Protein AF-A0A084JQ46-F1 (afdb_monomer)

Secondary structure (DSSP, 8-state):
------TT----EEEPPS-SBGGG--SSEEEEE-HHHHHH-BT-SSSS-EEEEEEE-SS-EEEEEEETTEEEEEEE-TTSPBPPP-

Sequence (86 aa):
MTQVNSDLSNTLMLRGYASGDANNYTQTGIYQIISSEGATMLNIGFKGPCVFLVYATSNYVAQEQIYFEGSLKRFRNNAGEWSAWK

Nearest PDB structures (foldseek):
  1mdc-assembly1_A  TM=7.953E-01  e=5.143E+00  Manduca sexta
  8rk3-assembly1_c  TM=7.900E-01  e=6.174E+00  Pseudomonas phage JBD30
  1pmp-assembly3_B  TM=7.458E-01  e=9.453E+00  Bos taurus

Organism: NCBI:txid29354

Structure (mmCIF, N/CA/C/O backbone):
data_AF-A0A084JQ46-F1
#
_entry.id   AF-A0A084JQ46-F1
#
loop_
_atom_site.group_PDB
_atom_site.id
_atom_site.type_symbol
_atom_site.label_atom_id
_atom_site.label_alt_id
_atom_site.label_comp_id
_atom_site.label_asym_id
_atom_site.label_entity_id
_atom_site.lab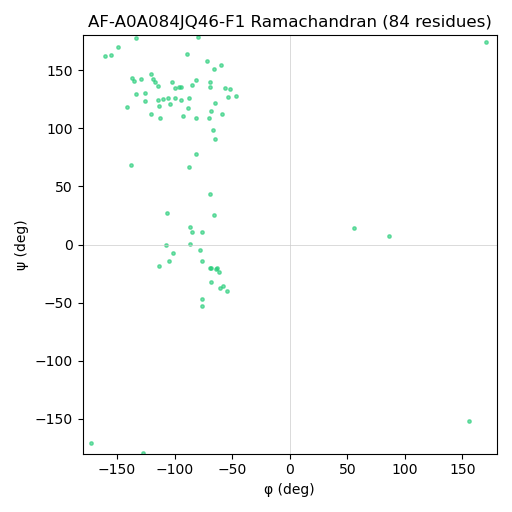el_seq_id
_atom_site.pdbx_PDB_ins_code
_atom_site.Cartn_x
_atom_site.Cartn_y
_atom_site.Cartn_z
_atom_site.occupancy
_atom_site.B_iso_or_equiv
_atom_site.auth_seq_id
_atom_site.auth_comp_id
_atom_site.auth_asym_id
_atom_site.auth_atom_id
_atom_site.pdbx_PDB_model_num
ATOM 1 N N . MET A 1 1 ? -30.301 -30.422 -13.601 1.00 46.34 1 MET A N 1
ATOM 2 C CA . MET A 1 1 ? -30.058 -28.997 -13.297 1.00 46.34 1 MET A CA 1
ATOM 3 C C . MET A 1 1 ? -28.751 -28.942 -12.530 1.00 46.34 1 MET A C 1
ATOM 5 O O . MET A 1 1 ? -28.702 -29.444 -11.417 1.00 46.34 1 MET A O 1
ATOM 9 N N . THR A 1 2 ? -27.674 -28.496 -13.169 1.00 45.81 2 THR A N 1
ATOM 10 C CA . THR A 1 2 ? -26.330 -28.506 -12.577 1.00 45.81 2 THR A CA 1
ATOM 11 C C . THR A 1 2 ? -26.145 -27.207 -11.807 1.00 45.81 2 THR A C 1
ATOM 13 O O . THR A 1 2 ? -26.242 -26.130 -12.389 1.00 45.81 2 THR A O 1
ATOM 16 N N . GLN A 1 3 ? -25.945 -27.306 -10.497 1.00 45.59 3 GLN A N 1
ATOM 17 C CA . GLN A 1 3 ? -25.668 -26.163 -9.637 1.00 45.59 3 GLN A CA 1
ATOM 18 C C . GLN A 1 3 ? -24.256 -25.658 -9.967 1.00 45.59 3 GLN A C 1
ATOM 20 O O . GLN A 1 3 ? -23.269 -26.346 -9.716 1.00 45.59 3 GLN A O 1
ATOM 25 N N . VAL A 1 4 ? -24.160 -24.494 -10.608 1.00 50.31 4 VAL A N 1
ATOM 26 C CA . VAL A 1 4 ? -22.880 -23.810 -10.816 1.00 50.31 4 VAL A CA 1
ATOM 27 C C . VAL A 1 4 ? -22.573 -23.074 -9.516 1.00 50.31 4 VAL A C 1
ATOM 29 O O . VAL A 1 4 ? -23.268 -22.120 -9.177 1.00 50.31 4 VAL A O 1
ATOM 32 N N . ASN A 1 5 ? -21.575 -23.544 -8.765 1.00 48.41 5 ASN A N 1
ATOM 33 C CA . ASN A 1 5 ? -21.057 -22.830 -7.598 1.00 48.41 5 ASN A CA 1
ATOM 34 C C . ASN A 1 5 ? -20.547 -21.451 -8.044 1.00 48.41 5 ASN A C 1
ATOM 36 O O . ASN A 1 5 ? -19.559 -21.352 -8.769 1.00 48.41 5 ASN A O 1
ATOM 40 N N . SER A 1 6 ? -21.226 -20.389 -7.613 1.00 55.31 6 SER A N 1
ATOM 41 C CA . SER A 1 6 ? -20.924 -18.982 -7.917 1.00 55.31 6 SER A CA 1
ATOM 42 C C . SER A 1 6 ? -19.727 -18.411 -7.138 1.00 55.31 6 SER A C 1
ATOM 44 O O . SER A 1 6 ? -19.477 -17.205 -7.162 1.00 55.31 6 SER A O 1
ATOM 46 N N . ASP A 1 7 ? -18.957 -19.264 -6.465 1.00 55.25 7 ASP A N 1
ATOM 47 C CA . ASP A 1 7 ? -17.955 -18.851 -5.476 1.00 55.25 7 ASP A CA 1
ATOM 48 C C . ASP A 1 7 ? -16.587 -18.473 -6.068 1.00 55.25 7 ASP A C 1
ATOM 50 O O . ASP A 1 7 ? -15.633 -18.231 -5.334 1.00 55.25 7 ASP A O 1
ATOM 54 N N . LEU A 1 8 ? -16.471 -18.334 -7.392 1.00 49.69 8 LEU A N 1
ATOM 55 C CA . LEU A 1 8 ? -15.241 -17.852 -8.039 1.00 49.69 8 LEU A CA 1
ATOM 56 C C . LEU A 1 8 ? -15.149 -16.316 -8.145 1.00 49.69 8 LEU A C 1
ATOM 58 O O . LEU A 1 8 ? -14.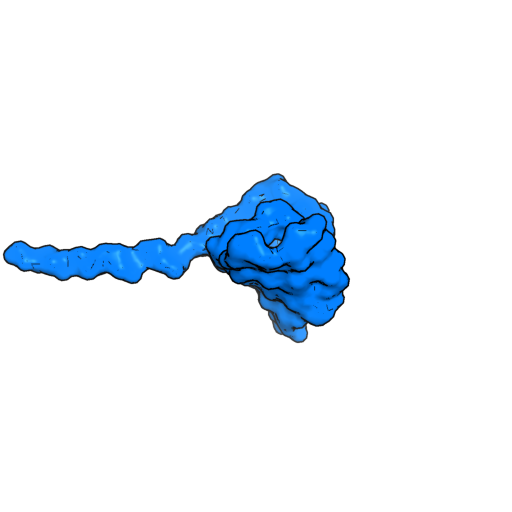307 -15.794 -8.869 1.00 49.69 8 LEU A O 1
ATOM 62 N N . SER A 1 9 ? -15.973 -15.573 -7.404 1.00 50.91 9 SER A N 1
ATOM 63 C CA . SER A 1 9 ? -16.054 -14.105 -7.513 1.00 50.91 9 SER A CA 1
ATOM 64 C C . SER A 1 9 ? -15.040 -13.322 -6.654 1.00 50.91 9 SER A C 1
ATOM 66 O O . SER A 1 9 ? -15.046 -12.095 -6.687 1.00 50.91 9 SER A O 1
ATOM 68 N N . ASN A 1 10 ? -14.157 -13.976 -5.887 1.00 49.69 10 ASN A N 1
ATOM 69 C CA . ASN A 1 10 ? -13.442 -13.322 -4.774 1.00 49.69 10 ASN A CA 1
ATOM 70 C C . ASN A 1 10 ? -11.950 -13.012 -4.986 1.00 49.69 10 ASN A C 1
ATOM 72 O O . ASN A 1 10 ? -11.198 -12.879 -4.021 1.00 49.69 10 ASN A O 1
ATOM 76 N N . THR A 1 11 ? -11.483 -12.813 -6.216 1.00 48.62 11 THR A N 1
ATOM 77 C CA . THR A 1 11 ? -10.172 -12.163 -6.412 1.00 48.62 11 THR A CA 1
ATOM 78 C C . THR A 1 11 ? -10.245 -11.164 -7.551 1.00 48.62 11 THR A C 1
ATOM 80 O O . THR A 1 11 ? -9.679 -11.343 -8.626 1.00 48.62 11 THR A O 1
ATOM 83 N N . LEU A 1 12 ? -10.996 -10.090 -7.306 1.00 53.78 12 LEU A N 1
ATOM 84 C CA . LEU A 1 12 ? -10.974 -8.909 -8.150 1.00 53.78 12 LEU A CA 1
ATOM 85 C C . LEU A 1 12 ? -9.587 -8.263 -8.025 1.00 53.78 12 LEU A C 1
ATOM 87 O O . LEU A 1 12 ? -9.307 -7.547 -7.067 1.00 53.78 12 LEU A O 1
ATOM 91 N N . MET A 1 13 ? -8.711 -8.537 -8.992 1.00 52.16 13 MET A N 1
ATOM 92 C CA . MET A 1 13 ? -7.564 -7.678 -9.280 1.00 52.16 13 MET A CA 1
ATOM 93 C C . MET A 1 13 ? -8.133 -6.350 -9.782 1.00 52.16 13 MET A C 1
ATOM 95 O O . MET A 1 13 ? -8.415 -6.184 -10.971 1.00 52.16 13 MET A O 1
ATOM 99 N N . LEU A 1 14 ? -8.374 -5.420 -8.863 1.00 57.75 14 LEU A N 1
ATOM 100 C CA . LEU A 1 14 ? -8.708 -4.050 -9.216 1.00 57.75 14 LEU A CA 1
ATOM 101 C C . LEU A 1 14 ? -7.439 -3.454 -9.825 1.00 57.75 14 LEU A C 1
ATOM 103 O O . LEU A 1 14 ? -6.415 -3.345 -9.150 1.00 57.75 14 LEU A O 1
ATOM 107 N N . ARG A 1 15 ? -7.461 -3.094 -11.114 1.00 56.31 15 ARG A N 1
ATOM 108 C CA . ARG A 1 15 ? -6.368 -2.275 -11.654 1.00 56.31 15 ARG A CA 1
ATOM 109 C C . ARG A 1 15 ? -6.283 -1.014 -10.803 1.00 56.31 15 ARG A C 1
ATOM 111 O O . ARG A 1 15 ? -7.323 -0.440 -10.474 1.00 56.31 15 ARG A O 1
ATOM 118 N N . GLY A 1 16 ? -5.060 -0.647 -10.418 1.00 53.09 16 GLY A N 1
ATOM 119 C CA . GLY A 1 16 ? -4.816 0.553 -9.641 1.00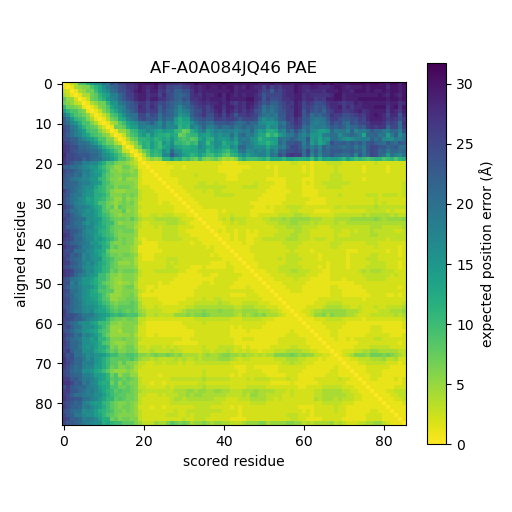 53.09 16 GLY A CA 1
ATOM 120 C C . GLY A 1 16 ? -5.576 1.726 -10.247 1.00 53.09 16 GLY A C 1
ATOM 121 O O . GLY A 1 16 ? -5.527 1.960 -11.455 1.00 53.09 16 GLY A O 1
ATOM 122 N N . TYR A 1 17 ? -6.349 2.420 -9.416 1.00 52.66 17 TYR A N 1
ATOM 123 C CA . TYR A 1 17 ? -6.947 3.686 -9.799 1.00 52.66 17 TYR A CA 1
ATOM 124 C C . TYR A 1 17 ? -5.825 4.585 -10.329 1.00 52.66 17 TYR A C 1
ATOM 126 O O . TYR A 1 17 ? -4.791 4.739 -9.674 1.00 52.66 17 TYR A O 1
ATOM 134 N N . ALA A 1 18 ? -6.054 5.241 -11.467 1.00 50.88 18 ALA A N 1
ATOM 135 C CA . ALA A 1 18 ? -5.167 6.255 -12.043 1.00 50.88 18 ALA A CA 1
ATOM 136 C C . ALA A 1 18 ? -5.055 7.530 -11.169 1.00 50.88 18 ALA A C 1
ATOM 138 O O . ALA A 1 18 ? -4.801 8.623 -11.668 1.00 50.88 18 ALA A O 1
ATOM 139 N N . SER A 1 19 ? -5.282 7.423 -9.857 1.00 56.50 19 SER A N 1
ATOM 140 C CA . SER A 1 19 ? -4.969 8.457 -8.887 1.00 56.50 19 SER A CA 1
ATOM 141 C C . SER A 1 19 ? -3.574 8.179 -8.341 1.00 56.50 19 SER A C 1
ATOM 143 O O . SER A 1 19 ? -3.367 7.202 -7.619 1.00 56.50 19 SER A O 1
ATOM 145 N N . GLY A 1 20 ? -2.623 9.039 -8.694 1.00 80.31 20 GLY A N 1
ATOM 146 C CA . GLY A 1 20 ? -1.223 8.962 -8.287 1.00 80.31 20 GLY A CA 1
ATOM 147 C C . GLY A 1 20 ? -0.982 9.241 -6.803 1.00 80.31 20 GLY A C 1
ATOM 148 O O . GLY A 1 20 ? -0.050 9.967 -6.501 1.00 80.31 20 GLY A O 1
ATOM 149 N N . ASP A 1 21 ? -1.786 8.700 -5.886 1.00 92.06 21 ASP A N 1
ATOM 150 C CA . ASP A 1 21 ? -1.527 8.721 -4.444 1.00 92.06 21 ASP A CA 1
ATOM 151 C C . ASP A 1 21 ? -1.949 7.394 -3.790 1.00 92.06 21 ASP A C 1
ATOM 153 O O . ASP A 1 21 ? -3.125 7.020 -3.787 1.00 92.06 21 ASP A O 1
ATOM 157 N N . ALA A 1 22 ? -0.982 6.695 -3.194 1.00 93.38 22 ALA A N 1
ATOM 158 C CA . ALA A 1 22 ? -1.193 5.434 -2.489 1.00 93.38 22 ALA A CA 1
ATOM 159 C C . ALA A 1 22 ? -2.112 5.572 -1.255 1.00 93.38 22 ALA A C 1
ATOM 161 O O . ALA A 1 22 ? -2.677 4.581 -0.785 1.00 93.38 22 ALA A O 1
ATOM 162 N N . ASN A 1 23 ? -2.287 6.779 -0.705 1.00 95.12 23 ASN A N 1
ATOM 163 C CA . ASN A 1 23 ? -3.185 7.032 0.428 1.00 95.12 23 ASN A CA 1
ATOM 164 C C . ASN A 1 23 ? -4.669 6.872 0.069 1.00 95.12 23 ASN A C 1
ATOM 166 O O . ASN A 1 23 ? -5.481 6.647 0.966 1.00 95.12 23 ASN A O 1
ATOM 170 N N . ASN A 1 24 ? -5.026 6.949 -1.217 1.00 92.44 24 ASN A N 1
ATOM 171 C CA . ASN A 1 24 ? 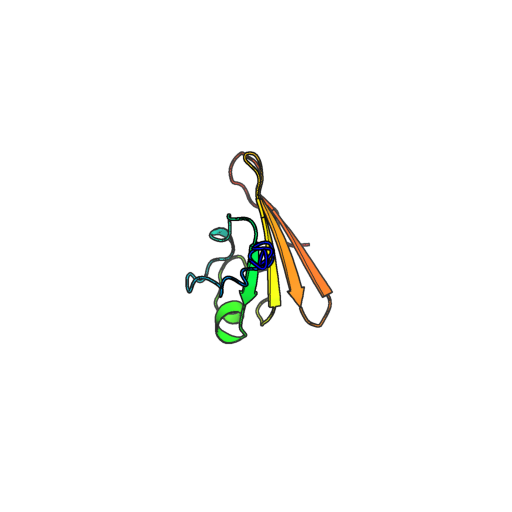-6.411 6.792 -1.673 1.00 92.44 24 ASN A CA 1
ATOM 172 C C . ASN A 1 24 ? -6.873 5.328 -1.685 1.00 92.44 24 ASN A C 1
ATOM 174 O O . ASN A 1 24 ? -8.068 5.050 -1.760 1.00 92.44 24 ASN A O 1
ATOM 178 N N . TYR A 1 25 ? -5.939 4.383 -1.574 1.00 91.38 25 TYR A N 1
ATOM 179 C CA . TYR A 1 25 ? -6.219 2.952 -1.562 1.00 91.38 25 TYR A CA 1
ATOM 180 C C . TYR A 1 25 ? -6.659 2.499 -0.164 1.00 91.38 25 TYR A C 1
ATOM 182 O O . TYR A 1 25 ? -5.882 1.934 0.607 1.00 91.38 25 TYR A O 1
ATOM 190 N N . THR A 1 26 ? -7.914 2.781 0.183 1.00 91.62 26 THR A N 1
ATOM 191 C CA . THR A 1 26 ? -8.495 2.503 1.510 1.00 91.62 26 THR A CA 1
ATOM 192 C C . THR A 1 26 ? -9.497 1.352 1.519 1.00 91.62 26 THR A C 1
ATOM 194 O O . THR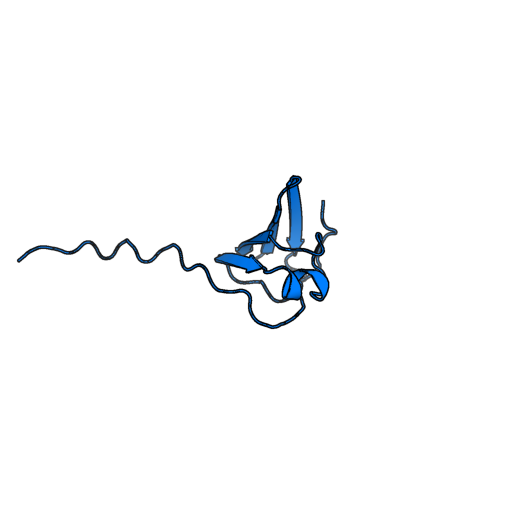 A 1 26 ? -10.018 1.018 2.578 1.00 91.62 26 THR A O 1
ATOM 197 N N . GLN A 1 27 ? -9.755 0.722 0.372 1.00 90.25 27 GLN A N 1
ATOM 198 C CA . GLN A 1 27 ? -10.635 -0.439 0.257 1.00 90.25 27 GLN A CA 1
ATOM 199 C C . GLN A 1 27 ? -9.821 -1.734 0.210 1.00 90.25 27 GLN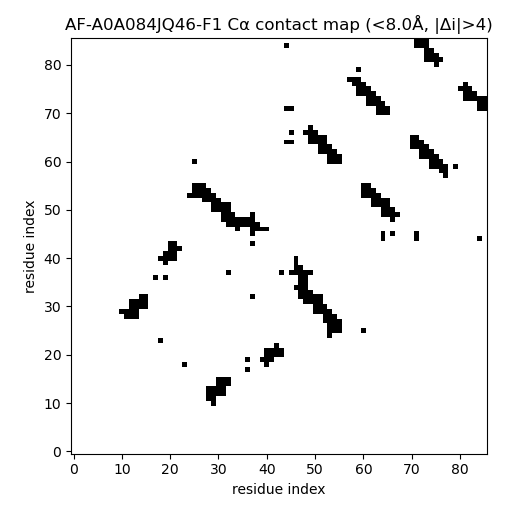 A C 1
ATOM 201 O O . GLN A 1 27 ? -8.846 -1.820 -0.542 1.00 90.25 27 GLN A O 1
ATOM 206 N N . THR A 1 28 ? -10.245 -2.745 0.978 1.00 93.19 28 THR A N 1
ATOM 207 C CA . THR A 1 28 ? -9.635 -4.083 0.974 1.00 93.19 28 THR A CA 1
ATOM 208 C C . THR A 1 28 ? -9.580 -4.651 -0.439 1.00 93.19 28 THR A C 1
ATOM 210 O O . THR A 1 28 ? -10.603 -4.710 -1.120 1.00 93.19 28 THR A O 1
ATOM 213 N N . GLY A 1 29 ? -8.398 -5.085 -0.871 1.00 89.19 29 GLY A N 1
ATOM 214 C CA . GLY A 1 29 ? -8.198 -5.601 -2.218 1.00 89.19 29 GLY A CA 1
ATOM 215 C C . GLY A 1 29 ? -6.734 -5.827 -2.574 1.00 89.19 29 GLY A C 1
ATOM 216 O O . GLY A 1 29 ? -5.825 -5.483 -1.816 1.00 89.19 29 GLY A O 1
ATOM 217 N N . ILE A 1 30 ? -6.532 -6.411 -3.753 1.00 91.19 30 ILE A N 1
ATOM 218 C CA . ILE A 1 30 ? -5.222 -6.599 -4.377 1.00 91.19 30 ILE A CA 1
ATOM 219 C C . ILE A 1 30 ? -5.203 -5.758 -5.648 1.00 91.19 30 ILE A C 1
ATOM 221 O O . ILE A 1 30 ? -6.063 -5.920 -6.515 1.00 91.19 30 ILE A O 1
ATOM 225 N N . TYR A 1 31 ? -4.216 -4.877 -5.753 1.00 90.00 31 TYR A N 1
ATOM 226 C CA . TYR A 1 31 ? -4.047 -3.969 -6.875 1.00 90.00 31 TYR A CA 1
ATOM 227 C C . TYR A 1 31 ? -2.721 -4.246 -7.571 1.00 90.00 31 TYR A C 1
ATOM 229 O O . TYR A 1 31 ? -1.706 -4.533 -6.935 1.00 90.00 31 TYR A O 1
ATOM 237 N N . GLN A 1 32 ? -2.719 -4.144 -8.894 1.00 90.12 32 GLN A N 1
ATOM 238 C CA . GLN A 1 32 ? -1.488 -4.133 -9.675 1.00 90.12 32 GLN A CA 1
ATOM 239 C C . GLN A 1 32 ? -1.073 -2.682 -9.911 1.00 90.12 32 GLN A C 1
ATOM 241 O O . GLN A 1 32 ? -1.859 -1.923 -10.478 1.00 90.12 32 GLN A O 1
ATOM 246 N N . ILE A 1 33 ? 0.157 -2.334 -9.526 1.00 90.56 33 ILE A N 1
ATOM 247 C CA . ILE A 1 33 ? 0.790 -1.055 -9.861 1.00 90.56 33 ILE A CA 1
ATOM 248 C C . ILE A 1 33 ? 1.808 -1.312 -10.965 1.00 90.56 33 ILE A C 1
ATOM 250 O O . ILE A 1 33 ? 2.729 -2.116 -10.796 1.00 90.56 33 ILE A O 1
ATOM 254 N N . ILE A 1 34 ? 1.648 -0.651 -12.111 1.00 89.31 34 ILE A N 1
ATOM 255 C CA . ILE A 1 34 ? 2.608 -0.768 -13.218 1.00 89.31 34 ILE A CA 1
ATOM 256 C C . ILE A 1 34 ? 3.723 0.276 -13.102 1.00 89.31 34 ILE A C 1
ATOM 258 O O . ILE A 1 34 ? 3.608 1.270 -12.387 1.00 89.31 34 ILE A O 1
ATOM 262 N N . SER A 1 35 ? 4.823 0.068 -13.832 1.00 87.88 35 SER A N 1
ATOM 263 C CA . SER A 1 35 ? 6.039 0.885 -13.702 1.00 87.88 35 SER A CA 1
ATOM 264 C C . SER A 1 35 ? 5.806 2.392 -13.873 1.00 87.88 35 SER A C 1
ATOM 266 O O . SER A 1 35 ? 6.397 3.178 -13.137 1.00 87.88 35 SER A O 1
ATOM 268 N N . SER A 1 36 ? 4.962 2.809 -14.822 1.00 88.75 36 SER A N 1
ATOM 269 C CA . SER A 1 36 ? 4.656 4.228 -15.065 1.00 88.75 36 SER A CA 1
ATOM 270 C C . SER A 1 36 ? 3.861 4.872 -13.923 1.00 88.75 36 SER A C 1
ATOM 272 O O . SER A 1 36 ? 4.044 6.053 -13.626 1.00 88.75 36 SER A O 1
ATOM 274 N N . GLU A 1 37 ? 3.007 4.095 -13.258 1.00 89.19 37 GLU A N 1
ATOM 275 C CA . GLU A 1 37 ? 2.208 4.547 -12.117 1.00 89.19 37 GLU A CA 1
ATOM 276 C C . GLU A 1 37 ? 3.078 4.639 -10.866 1.00 89.19 37 GLU A C 1
ATOM 278 O O . GLU A 1 37 ? 3.161 5.700 -10.254 1.00 89.19 37 GLU A O 1
ATOM 283 N N . GLY A 1 38 ? 3.794 3.562 -10.521 1.00 90.38 38 GLY A N 1
ATOM 284 C CA . GLY A 1 38 ? 4.638 3.514 -9.325 1.00 90.38 38 GLY A CA 1
ATOM 285 C C . GLY A 1 38 ? 5.715 4.601 -9.309 1.00 90.38 38 GLY A C 1
ATOM 286 O O . GLY A 1 38 ? 5.979 5.192 -8.263 1.00 90.38 38 GLY A O 1
ATOM 287 N N . ALA A 1 39 ? 6.281 4.943 -10.471 1.00 91.25 39 ALA A N 1
ATOM 288 C CA . ALA A 1 39 ? 7.271 6.016 -10.594 1.00 91.25 39 ALA A CA 1
ATOM 289 C C . ALA A 1 39 ? 6.723 7.394 -10.171 1.00 91.25 39 ALA A C 1
ATOM 291 O O . ALA A 1 39 ? 7.429 8.189 -9.547 1.00 91.25 39 ALA A O 1
ATOM 292 N N . THR A 1 40 ? 5.454 7.677 -10.473 1.00 90.62 40 THR A N 1
ATOM 293 C CA . THR A 1 40 ? 4.836 8.996 -10.257 1.00 90.62 40 THR A CA 1
ATOM 294 C C . THR A 1 40 ? 3.894 9.043 -9.052 1.00 90.62 40 THR A C 1
ATOM 296 O O . THR A 1 40 ? 3.591 10.127 -8.560 1.00 90.62 40 THR A O 1
ATOM 299 N N . MET A 1 41 ? 3.496 7.891 -8.507 1.00 92.06 41 MET A N 1
ATOM 300 C CA . MET A 1 41 ? 2.547 7.786 -7.398 1.00 92.06 41 MET A CA 1
ATOM 301 C C . MET A 1 41 ? 3.095 8.394 -6.100 1.00 92.06 41 MET A C 1
ATOM 303 O O . MET A 1 41 ? 4.132 7.985 -5.588 1.00 92.06 41 MET A O 1
ATOM 307 N N . LEU A 1 42 ? 2.404 9.373 -5.535 1.00 94.12 42 LEU A N 1
ATOM 308 C CA . LEU A 1 42 ? 2.669 9.953 -4.223 1.00 94.12 42 LEU A CA 1
ATOM 309 C C . LEU A 1 42 ? 2.430 8.928 -3.110 1.00 94.12 42 LEU A C 1
ATOM 311 O O . LEU A 1 42 ? 1.618 8.014 -3.245 1.00 94.12 42 LEU A O 1
ATOM 315 N N . ASN A 1 43 ? 3.158 9.085 -2.004 1.00 95.25 43 ASN A N 1
ATOM 316 C CA . ASN A 1 43 ? 3.039 8.259 -0.798 1.00 95.25 43 ASN A CA 1
ATOM 317 C C . ASN A 1 43 ? 3.215 6.744 -1.005 1.00 95.25 43 ASN A C 1
ATOM 319 O O . ASN A 1 43 ? 2.915 5.967 -0.101 1.00 95.25 43 ASN A O 1
ATOM 323 N N . ILE A 1 44 ? 3.728 6.306 -2.154 1.00 94.56 44 ILE A N 1
ATOM 324 C CA . ILE A 1 44 ? 4.173 4.931 -2.363 1.00 94.56 44 ILE A CA 1
ATOM 325 C C . ILE A 1 44 ? 5.580 4.758 -1.777 1.00 94.56 44 ILE A C 1
ATOM 327 O O . ILE A 1 44 ? 6.409 5.665 -1.855 1.00 94.56 44 ILE A O 1
ATOM 331 N N . GLY A 1 45 ? 5.840 3.610 -1.157 1.00 95.50 45 GLY A N 1
ATOM 332 C CA . GLY A 1 45 ? 7.143 3.318 -0.551 1.00 95.50 45 GLY A CA 1
ATOM 333 C C . GLY A 1 45 ? 8.200 2.962 -1.594 1.00 95.50 45 GLY A C 1
ATOM 334 O O . GLY A 1 45 ? 9.296 3.512 -1.570 1.00 95.50 45 GLY A O 1
ATOM 335 N N . PHE A 1 46 ? 7.855 2.086 -2.539 1.00 95.56 46 PHE A N 1
ATOM 336 C CA . PHE A 1 46 ? 8.716 1.686 -3.645 1.00 95.56 46 PHE A CA 1
ATOM 337 C C . PHE A 1 46 ? 8.242 2.331 -4.952 1.00 95.56 46 PHE A C 1
ATOM 339 O O . PHE A 1 46 ? 7.087 2.202 -5.354 1.00 95.56 46 PHE A O 1
ATOM 346 N N . LYS A 1 47 ? 9.149 3.028 -5.640 1.00 94.50 47 LYS A N 1
ATOM 347 C CA . LYS A 1 47 ? 8.867 3.765 -6.880 1.00 94.50 47 LYS A CA 1
ATOM 348 C C . LYS A 1 47 ? 9.018 2.877 -8.116 1.00 94.50 47 LYS A C 1
ATOM 350 O O . LYS A 1 47 ? 9.913 3.082 -8.931 1.00 94.50 47 LYS A O 1
ATOM 355 N N . GLY A 1 48 ? 8.145 1.885 -8.261 1.00 92.19 48 GLY A N 1
ATOM 356 C CA . GLY A 1 48 ? 8.199 0.944 -9.380 1.00 92.19 48 GLY A CA 1
ATOM 357 C C . GLY A 1 48 ? 6.995 0.004 -9.447 1.00 92.19 48 GLY A C 1
ATOM 358 O O . GLY A 1 48 ? 6.013 0.219 -8.736 1.00 92.19 48 GLY A O 1
ATOM 359 N N . PRO A 1 49 ? 7.041 -1.021 -10.318 1.00 92.50 49 PRO A N 1
ATOM 360 C CA . PRO A 1 49 ? 5.963 -1.992 -10.424 1.00 92.50 49 PRO A CA 1
ATOM 361 C C . PRO A 1 49 ? 5.897 -2.873 -9.172 1.00 92.50 49 PRO A C 1
ATOM 363 O O . PRO A 1 49 ? 6.921 -3.368 -8.697 1.00 92.50 49 PRO A O 1
ATOM 366 N N . CYS A 1 50 ? 4.692 -3.092 -8.654 1.00 94.06 50 CYS A N 1
ATOM 367 C CA . CYS A 1 50 ? 4.472 -3.928 -7.478 1.00 94.06 50 CYS A CA 1
ATOM 368 C C . CYS A 1 50 ? 3.054 -4.510 -7.443 1.00 94.06 50 CYS A C 1
ATOM 370 O O . CYS A 1 50 ? 2.138 -4.046 -8.131 1.00 94.06 50 CYS A O 1
ATOM 372 N N . VAL A 1 51 ? 2.878 -5.538 -6.615 1.00 94.50 51 VAL A N 1
ATOM 373 C CA . VAL A 1 51 ? 1.561 -5.947 -6.124 1.00 94.50 51 VAL A CA 1
ATOM 374 C C . VAL A 1 51 ? 1.279 -5.142 -4.862 1.00 94.50 51 VAL A C 1
ATOM 376 O O . VAL A 1 51 ? 2.090 -5.131 -3.938 1.00 94.50 51 VAL A O 1
ATOM 379 N N . PHE A 1 52 ? 0.141 -4.462 -4.827 1.00 94.75 52 PHE A N 1
ATOM 380 C CA . PHE A 1 52 ? -0.261 -3.592 -3.733 1.00 94.75 52 PHE A CA 1
ATOM 381 C C . PHE A 1 52 ? -1.468 -4.196 -3.022 1.00 94.75 52 PHE A C 1
ATOM 383 O O . PHE A 1 52 ? -2.568 -4.256 -3.566 1.00 94.75 52 PHE A O 1
ATOM 390 N N . LEU A 1 53 ? -1.253 -4.687 -1.811 1.00 95.56 53 LEU A N 1
ATOM 391 C CA . LEU A 1 53 ? -2.272 -5.281 -0.961 1.00 95.56 53 LEU A CA 1
ATOM 392 C C . LEU A 1 53 ? -2.826 -4.220 -0.020 1.00 95.56 53 LEU A C 1
ATOM 394 O O . LEU A 1 53 ? -2.071 -3.469 0.598 1.00 95.56 53 LEU A O 1
ATOM 398 N N . VAL A 1 54 ? -4.145 -4.195 0.131 1.00 95.06 54 VAL A N 1
ATOM 399 C CA . VAL A 1 54 ? -4.836 -3.358 1.110 1.00 95.06 54 VAL A CA 1
ATOM 400 C C . VAL A 1 54 ? -5.724 -4.242 1.959 1.00 95.06 54 VAL A C 1
ATOM 402 O O . VAL A 1 54 ? -6.534 -5.010 1.442 1.00 95.06 54 VAL A O 1
ATOM 405 N N . TYR A 1 55 ? -5.606 -4.087 3.270 1.00 95.25 55 TYR A N 1
ATOM 406 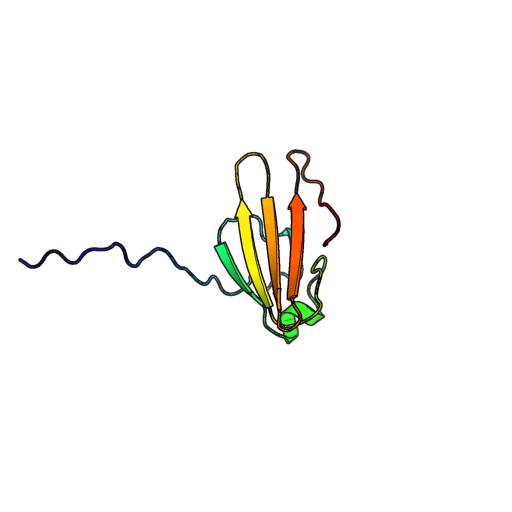C CA . TYR A 1 55 ? -6.518 -4.655 4.247 1.00 95.25 55 TYR A CA 1
ATOM 407 C C . TYR A 1 55 ? -7.131 -3.516 5.058 1.00 95.25 55 TYR A C 1
ATOM 409 O O . TYR A 1 55 ? -6.437 -2.837 5.815 1.00 95.25 55 TYR A O 1
ATOM 417 N N . ALA A 1 56 ? -8.428 -3.287 4.892 1.00 93.88 56 ALA A N 1
ATOM 418 C CA . ALA A 1 56 ? -9.152 -2.198 5.527 1.00 93.88 56 ALA A CA 1
ATOM 419 C C . ALA A 1 56 ? -10.241 -2.716 6.471 1.00 93.88 56 ALA A C 1
ATOM 421 O O . ALA A 1 56 ? -10.967 -3.662 6.167 1.00 93.88 56 ALA A O 1
ATOM 422 N N . THR A 1 57 ? -10.363 -2.051 7.615 1.00 93.19 57 THR A N 1
ATOM 423 C CA . THR A 1 57 ? -11.417 -2.248 8.616 1.00 93.19 57 THR A CA 1
ATOM 424 C C . THR A 1 57 ? -12.079 -0.906 8.933 1.00 93.19 57 THR A C 1
ATOM 426 O O . THR A 1 57 ? -11.681 0.129 8.401 1.00 93.19 57 THR A O 1
ATOM 429 N N . SER A 1 58 ? -13.055 -0.889 9.845 1.00 90.62 58 SER A N 1
ATOM 430 C CA . SER A 1 58 ? -13.652 0.363 10.331 1.00 90.62 58 SER A CA 1
ATOM 431 C C . SER A 1 58 ? -12.671 1.264 11.090 1.00 90.62 58 SER A C 1
ATOM 433 O O . SER A 1 58 ? -12.930 2.453 11.209 1.00 90.62 58 SER A O 1
ATOM 435 N N . ASN A 1 59 ? -11.572 0.709 11.615 1.00 93.00 59 ASN A N 1
ATOM 436 C CA . ASN A 1 59 ? -10.674 1.409 12.539 1.00 93.00 59 ASN A CA 1
ATOM 437 C C . ASN A 1 59 ? -9.285 1.669 11.951 1.00 93.00 59 ASN A C 1
ATOM 439 O O . ASN A 1 59 ? -8.522 2.462 12.502 1.00 93.00 59 ASN A O 1
ATOM 443 N N . TYR A 1 60 ? -8.911 0.953 10.889 1.00 95.88 60 TYR A N 1
ATOM 444 C CA . TYR A 1 60 ? -7.581 1.064 10.308 1.00 95.88 60 TYR A CA 1
ATOM 445 C C . TYR A 1 60 ? -7.494 0.562 8.873 1.00 95.88 60 TYR A C 1
ATOM 447 O O . TYR A 1 60 ? -8.316 -0.239 8.424 1.00 95.88 60 TYR A O 1
ATOM 455 N N . VAL A 1 61 ? -6.423 0.978 8.196 1.00 97.62 61 VAL A N 1
ATOM 456 C CA . VAL A 1 61 ? -6.012 0.453 6.889 1.00 97.62 61 VAL A CA 1
ATOM 457 C C . VAL A 1 61 ? -4.563 -0.011 6.977 1.00 97.62 61 VAL A C 1
ATOM 459 O O . VAL A 1 61 ? -3.686 0.768 7.331 1.00 97.62 61 VAL A O 1
ATOM 462 N N . ALA A 1 62 ? -4.292 -1.267 6.651 1.00 98.00 62 ALA A N 1
ATOM 463 C CA . ALA A 1 62 ? -2.946 -1.784 6.443 1.00 98.00 62 ALA A CA 1
ATOM 464 C C . ALA A 1 62 ? -2.680 -1.904 4.941 1.00 98.00 62 ALA A C 1
ATOM 466 O O . ALA A 1 62 ? -3.560 -2.310 4.181 1.00 98.00 62 ALA A O 1
ATOM 467 N N . GLN A 1 63 ? -1.473 -1.544 4.518 1.00 97.62 63 GLN A N 1
ATOM 468 C CA . GLN A 1 63 ? -1.043 -1.664 3.131 1.00 97.62 63 GLN A CA 1
ATOM 469 C C . GLN A 1 63 ? 0.294 -2.390 3.055 1.00 97.62 63 GLN A C 1
ATOM 471 O O . GLN A 1 63 ? 1.175 -2.159 3.886 1.00 97.62 63 GLN A O 1
ATOM 476 N N . GLU A 1 64 ? 0.454 -3.225 2.035 1.00 98.12 64 GLU A N 1
ATOM 477 C CA . GLU A 1 64 ? 1.700 -3.918 1.732 1.00 98.12 64 GLU A CA 1
ATOM 478 C C . GLU A 1 64 ? 2.015 -3.812 0.240 1.00 98.12 64 GLU A C 1
ATOM 480 O O . GLU A 1 64 ? 1.182 -4.095 -0.614 1.00 98.12 64 GLU A O 1
ATOM 485 N N . GLN A 1 65 ? 3.235 -3.395 -0.069 1.00 96.44 65 GLN A N 1
ATOM 486 C CA . GLN A 1 65 ? 3.809 -3.431 -1.404 1.00 96.44 65 GLN A CA 1
ATOM 487 C C . GLN A 1 65 ? 4.710 -4.644 -1.504 1.00 96.44 65 GLN A C 1
ATOM 489 O O . GLN A 1 65 ? 5.632 -4.757 -0.705 1.00 96.44 65 GLN A O 1
ATOM 494 N N . ILE A 1 66 ? 4.499 -5.494 -2.500 1.00 97.69 66 ILE A N 1
ATOM 495 C CA . ILE A 1 66 ? 5.372 -6.625 -2.814 1.00 97.69 66 ILE A CA 1
ATOM 496 C C . ILE A 1 66 ? 6.011 -6.355 -4.174 1.00 97.69 66 ILE A C 1
ATOM 498 O O . ILE A 1 66 ? 5.316 -6.202 -5.181 1.00 97.69 66 ILE A O 1
ATOM 502 N N . TYR A 1 67 ? 7.335 -6.274 -4.202 1.00 95.69 67 TYR A N 1
ATOM 503 C CA . TYR A 1 67 ? 8.142 -6.014 -5.393 1.00 95.69 67 TYR A CA 1
ATOM 504 C C . TYR A 1 67 ? 9.320 -6.994 -5.446 1.00 95.69 67 TYR A C 1
ATOM 506 O O . TYR A 1 67 ? 9.484 -7.840 -4.571 1.00 95.69 67 TYR A O 1
ATOM 514 N N . PHE A 1 68 ? 10.127 -6.924 -6.506 1.00 95.19 68 PHE A N 1
ATOM 515 C CA . PHE A 1 68 ? 11.123 -7.960 -6.806 1.00 95.19 68 PHE A CA 1
ATOM 516 C C . PHE A 1 68 ? 12.204 -8.156 -5.724 1.00 95.19 68 PHE A C 1
ATOM 518 O O . PHE A 1 68 ? 12.764 -9.245 -5.639 1.00 95.19 68 PHE A O 1
ATOM 525 N N . GLU A 1 69 ? 12.483 -7.144 -4.892 1.00 95.19 69 GLU A N 1
ATOM 526 C CA . GLU A 1 69 ? 13.509 -7.206 -3.832 1.00 95.19 69 GLU A CA 1
ATOM 527 C C . GLU A 1 69 ? 12.932 -7.444 -2.432 1.00 95.19 69 GLU A C 1
ATOM 529 O O . GLU A 1 69 ? 13.692 -7.630 -1.484 1.00 95.19 69 GLU A O 1
ATOM 534 N N . GLY A 1 70 ? 11.605 -7.429 -2.264 1.00 96.56 70 GLY A N 1
ATOM 535 C CA . GLY A 1 70 ? 11.000 -7.613 -0.949 1.00 96.56 70 GLY A CA 1
ATOM 536 C C . GLY A 1 70 ? 9.612 -7.008 -0.803 1.00 96.56 70 GLY A C 1
ATOM 537 O O . GLY A 1 70 ? 8.839 -6.908 -1.758 1.00 96.56 70 GLY A O 1
ATOM 538 N N . SER A 1 71 ? 9.290 -6.628 0.434 1.00 97.94 71 SER A N 1
ATOM 539 C CA . SER 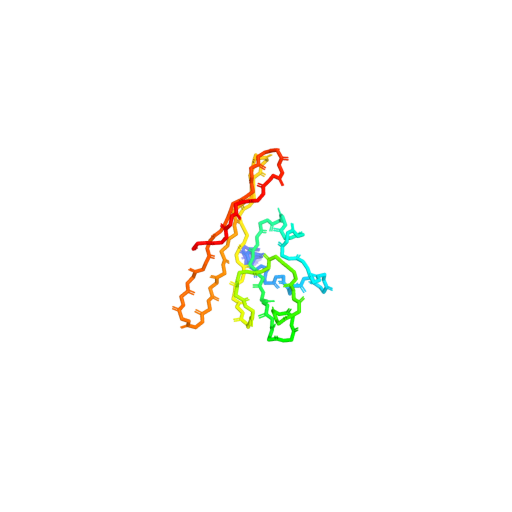A 1 71 ? 7.998 -6.045 0.778 1.00 97.94 71 SER A CA 1
ATOM 540 C C . SER A 1 71 ? 8.143 -4.828 1.679 1.00 97.94 71 SER A C 1
ATOM 542 O O . SER A 1 71 ? 8.918 -4.891 2.630 1.00 97.94 71 SER A O 1
ATOM 544 N N . LEU A 1 72 ? 7.329 -3.798 1.450 1.00 98.31 72 LEU A N 1
ATOM 545 C CA . LEU A 1 72 ? 7.168 -2.665 2.364 1.00 98.31 72 LEU A CA 1
ATOM 546 C C . LEU A 1 72 ? 5.752 -2.646 2.922 1.00 98.31 72 LEU A C 1
ATOM 548 O O . LEU A 1 72 ? 4.790 -2.788 2.170 1.00 98.31 72 LEU A O 1
AT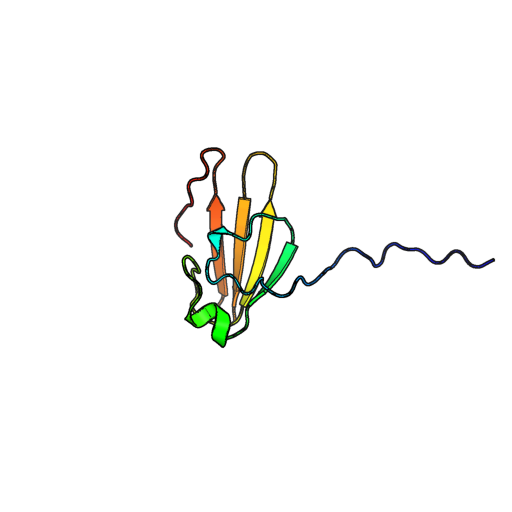OM 552 N N . LYS A 1 73 ? 5.606 -2.406 4.220 1.00 98.38 73 LYS A N 1
ATOM 553 C CA . LYS A 1 73 ? 4.320 -2.351 4.919 1.00 98.38 73 LYS A CA 1
ATOM 554 C C . LYS A 1 73 ? 4.114 -0.984 5.562 1.00 98.38 73 LYS A C 1
ATOM 556 O O . LYS A 1 73 ? 5.061 -0.351 6.028 1.00 98.38 73 LYS A O 1
ATOM 561 N N . ARG A 1 74 ? 2.865 -0.525 5.621 1.00 98.25 74 ARG A N 1
ATOM 562 C CA . ARG A 1 74 ? 2.470 0.642 6.424 1.00 98.25 74 ARG A CA 1
ATOM 563 C C . ARG A 1 74 ? 1.041 0.527 6.929 1.00 98.25 74 ARG A C 1
ATOM 565 O O . ARG A 1 74 ? 0.275 -0.335 6.499 1.00 98.25 74 ARG A O 1
ATOM 572 N N . PHE A 1 75 ? 0.682 1.439 7.819 1.00 97.69 75 PHE A N 1
ATOM 573 C CA . PHE A 1 75 ? -0.590 1.441 8.521 1.00 97.69 75 PHE A CA 1
ATOM 574 C C . PHE A 1 75 ? -1.186 2.851 8.592 1.00 97.69 75 PHE A C 1
ATOM 576 O O . PHE A 1 75 ? -0.454 3.820 8.783 1.00 97.69 75 PHE A O 1
ATOM 583 N N . ARG A 1 76 ? -2.512 2.957 8.484 1.00 98.06 76 ARG A N 1
ATOM 584 C CA . ARG A 1 76 ? -3.310 4.150 8.780 1.00 98.06 76 ARG A CA 1
ATOM 585 C C . ARG A 1 76 ? -4.136 3.907 10.034 1.00 98.06 76 ARG A C 1
ATOM 587 O O . ARG A 1 76 ? -4.906 2.946 10.064 1.00 98.06 76 ARG A O 1
ATOM 594 N N . ASN A 1 77 ? -4.010 4.776 11.032 1.00 96.81 77 ASN A N 1
ATOM 595 C CA . ASN A 1 77 ? -4.788 4.689 12.269 1.00 96.81 77 ASN A CA 1
ATOM 596 C C . ASN A 1 77 ? -6.219 5.251 12.105 1.00 96.81 77 ASN A C 1
ATOM 598 O O . ASN A 1 77 ? -6.585 5.776 11.052 1.00 96.81 77 ASN A O 1
ATOM 602 N N . ASN A 1 78 ? -7.020 5.180 13.173 1.00 94.94 78 ASN A N 1
ATOM 603 C CA . ASN A 1 78 ? -8.401 5.677 13.172 1.00 94.94 78 ASN A CA 1
ATOM 604 C C . ASN A 1 78 ? -8.504 7.216 13.096 1.00 94.94 78 ASN A C 1
ATOM 606 O O . ASN A 1 78 ? -9.531 7.746 12.688 1.00 94.94 78 ASN A O 1
ATOM 610 N N . ALA A 1 79 ? -7.437 7.941 13.454 1.00 95.81 79 ALA A N 1
ATOM 611 C CA . ALA A 1 79 ? -7.340 9.392 13.263 1.00 95.81 79 ALA A CA 1
ATOM 612 C C . ALA A 1 79 ? -7.019 9.770 11.804 1.00 95.81 79 ALA A C 1
ATOM 614 O O . ALA A 1 79 ? -7.017 10.941 11.436 1.00 95.81 79 ALA A O 1
ATOM 615 N N . GLY A 1 80 ? -6.776 8.772 10.952 1.00 94.19 80 GLY A N 1
ATOM 616 C CA . GLY A 1 80 ? -6.479 8.946 9.543 1.00 94.19 80 GLY A CA 1
ATOM 617 C C . GLY A 1 80 ? -5.004 9.185 9.228 1.00 94.19 80 GLY A C 1
ATOM 618 O O . GLY A 1 80 ? -4.691 9.444 8.065 1.00 94.19 80 GLY A O 1
ATOM 619 N N . GLU A 1 81 ? -4.119 9.063 10.215 1.00 96.81 81 GLU A N 1
ATOM 620 C CA . GLU A 1 81 ? -2.682 9.303 10.099 1.00 96.81 81 GLU A CA 1
ATOM 621 C C . GLU A 1 81 ? -1.957 8.057 9.586 1.00 96.81 81 GLU A C 1
ATOM 623 O O . GLU A 1 81 ? -2.220 6.940 10.039 1.00 96.81 81 GLU A O 1
ATOM 628 N N . TRP A 1 82 ? -1.018 8.255 8.661 1.00 97.88 82 TRP A N 1
ATOM 629 C CA . TRP A 1 82 ? -0.220 7.187 8.064 1.00 97.88 82 TRP A CA 1
ATOM 630 C C . TRP A 1 82 ? 1.134 7.035 8.755 1.00 97.88 82 TRP A C 1
ATOM 632 O O . TRP A 1 82 ? 1.855 8.011 8.958 1.00 97.88 82 TRP A O 1
ATOM 642 N N . SER A 1 83 ? 1.526 5.795 9.039 1.00 98.12 83 SER A N 1
ATOM 643 C CA . SER A 1 83 ? 2.906 5.467 9.383 1.00 98.12 83 SER A CA 1
ATOM 644 C C . SER A 1 83 ? 3.811 5.562 8.152 1.00 98.12 83 SER A C 1
ATOM 646 O O . SER A 1 83 ? 3.369 5.387 7.013 1.00 98.12 83 SER A O 1
ATOM 648 N N . ALA A 1 84 ? 5.112 5.741 8.386 1.00 97.06 84 ALA A N 1
ATOM 649 C CA . ALA A 1 84 ? 6.114 5.519 7.350 1.00 97.06 84 ALA A CA 1
ATOM 650 C C . ALA A 1 84 ? 6.076 4.062 6.845 1.00 97.06 84 ALA A C 1
ATOM 652 O O . ALA A 1 84 ? 5.662 3.154 7.577 1.00 97.06 84 ALA A O 1
ATOM 653 N N . TRP A 1 85 ? 6.524 3.861 5.605 1.00 97.69 85 TRP A N 1
ATOM 654 C CA . TRP A 1 85 ? 6.776 2.536 5.039 1.00 97.69 85 TRP A CA 1
ATOM 655 C C . TRP A 1 85 ? 7.981 1.878 5.720 1.00 97.69 85 TRP A C 1
ATOM 657 O O . TRP A 1 85 ? 8.969 2.560 6.000 1.00 97.69 85 TRP A O 1
ATOM 667 N N . LYS A 1 86 ? 7.886 0.574 5.992 1.00 95.12 86 LYS A N 1
ATOM 668 C CA . LYS A 1 86 ? 8.933 -0.245 6.617 1.00 95.12 86 LYS A CA 1
ATOM 669 C C . LYS A 1 86 ? 9.068 -1.597 5.944 1.00 95.12 86 LYS A C 1
ATOM 671 O O . LYS A 1 86 ? 8.023 -2.107 5.483 1.00 95.12 86 LYS A O 1
#

Solvent-accessible surface area (backbone atoms only — not comparable to full-atom values): 5034 Å² total; per-residue (Å²): 137,82,84,76,79,77,78,82,72,83,76,65,69,45,70,53,69,94,58,57,40,52,79,74,65,63,61,61,43,43,24,52,38,48,52,79,51,20,59,67,27,39,85,51,81,64,70,34,48,30,45,38,38,27,50,46,60,99,56,36,34,40,38,37,40,41,41,98,90,48,67,39,37,35,43,28,46,74,89,68,53,70,54,72,68,81

Mean predicted aligned error: 8.12 Å

Radius of gyration: 14.81 Å; Cα contacts (8 Å, |Δi|>4): 159; chains: 1; bounding box: 44×39×28 Å

Foldseek 3Di:
DDDDPPPPPPAPQDEDDLALEPLVPQDFHKYWDAAVSLLRRHPDQGSGTWIWGWDHDCFKIKIWTQDDVGIWIWMAGNVRDIDHID

pLDDT: mean 84.66, std 17.96, range [45.59, 98.38]